Protein AF-A0A1Z4BRB9-F1 (afdb_monomer_lite)

Secondary structure (DSSP, 8-state):
-PPPTTGGGHHHHHHHHHHHHHHHHHHHHHHHHHHGGGS-GGG--TTHHHHHHHHHH-HHHHHHHHHHHHHHHHHHHHHHTT-HHHHHHHHHHHHHHHHHHHHHHHHHHHHHTS--TTHHHHHHHHHHHHHHHHHHH--

InterPro domains:
  IPR025671 Protein of unknown function with HXXEE motif [PF13787] (16-126)

pLDDT: mean 94.36, std 5.34, range [55.31, 97.81]

Foldseek 3Di:
DDWDPLLVVLVVLLVLLLVLLVLCLPCQLVVCLVQVVLAPPVLDDPCSVVVSVVCVVCVVVSVVVSVVVSVVSVVQSVVCGHPLVSNLVSLVVSLVVVLVVLVSQVRSCVRSVHHGSSPVSSVVSVVVSVVSVCVSPVD

Structure (mmCIF, N/CA/C/O backbone):
data_AF-A0A1Z4BRB9-F1
#
_entry.id   AF-A0A1Z4BRB9-F1
#
loop_
_atom_site.group_PDB
_atom_site.id
_atom_site.type_symbol
_atom_site.label_atom_id
_atom_site.label_alt_id
_atom_site.label_comp_id
_atom_site.label_asym_id
_atom_site.label_entity_id
_atom_site.label_seq_id
_atom_site.pdbx_PDB_ins_code
_atom_site.Cartn_x
_atom_site.Cartn_y
_atom_site.Cartn_z
_atom_site.occupancy
_atom_site.B_iso_or_equiv
_atom_site.auth_seq_id
_atom_site.auth_comp_id
_atom_site.auth_asym_id
_atom_site.auth_atom_id
_atom_site.pdbx_PDB_model_num
ATOM 1 N N . MET A 1 1 ? -15.398 -9.586 27.726 1.00 55.31 1 MET A N 1
ATOM 2 C CA . MET A 1 1 ? -14.247 -8.652 27.799 1.00 55.31 1 MET A CA 1
ATOM 3 C C . MET A 1 1 ? -14.308 -7.722 26.589 1.00 55.31 1 MET A C 1
ATOM 5 O O . MET A 1 1 ? -13.852 -8.114 25.521 1.00 55.31 1 MET A O 1
ATOM 9 N N . GLU A 1 2 ? -14.898 -6.532 26.716 1.00 78.12 2 GLU A N 1
ATOM 10 C CA . GLU A 1 2 ? -15.241 -5.675 25.565 1.00 78.12 2 GLU A CA 1
ATOM 11 C C . GLU A 1 2 ? -14.011 -5.211 24.769 1.00 78.12 2 GLU A C 1
ATOM 13 O O . GLU A 1 2 ? -12.952 -4.906 25.325 1.00 78.12 2 GLU A O 1
ATOM 18 N N . THR A 1 3 ? -14.112 -5.264 23.444 1.00 83.75 3 THR A N 1
ATOM 19 C CA . THR A 1 3 ? -13.158 -4.673 22.497 1.00 83.75 3 THR A CA 1
ATOM 20 C C . THR A 1 3 ? -13.536 -3.224 22.236 1.00 83.75 3 THR A C 1
ATOM 22 O O . THR A 1 3 ? -14.713 -2.882 22.283 1.00 83.75 3 THR A O 1
ATOM 25 N N . ASN A 1 4 ? -12.556 -2.375 21.933 1.00 90.12 4 ASN A N 1
ATOM 26 C CA . ASN A 1 4 ? -12.846 -0.969 21.672 1.00 90.12 4 ASN A CA 1
ATOM 27 C C . ASN A 1 4 ? -13.698 -0.770 20.404 1.00 90.12 4 ASN A C 1
ATOM 29 O O . ASN A 1 4 ? -13.643 -1.584 19.478 1.00 90.12 4 ASN A O 1
ATOM 33 N N . LYS A 1 5 ? -14.434 0.347 20.335 1.00 90.38 5 LYS A N 1
ATOM 34 C CA . LYS A 1 5 ? -15.399 0.601 19.256 1.00 90.38 5 LYS A CA 1
ATOM 35 C C . LYS A 1 5 ? -14.790 0.661 17.854 1.00 90.38 5 LYS A C 1
ATOM 37 O O . LYS A 1 5 ? -15.508 0.405 16.900 1.00 90.38 5 LYS A O 1
ATOM 42 N N . TYR A 1 6 ? -13.493 0.938 17.702 1.00 92.81 6 TYR A N 1
ATOM 43 C CA . TYR A 1 6 ? -12.823 1.038 16.397 1.00 92.81 6 TYR A CA 1
ATOM 44 C C . TYR A 1 6 ? -12.251 -0.293 15.891 1.00 92.81 6 TYR A C 1
ATOM 46 O O . TYR A 1 6 ? -11.732 -0.344 14.779 1.00 92.81 6 TYR A O 1
ATOM 54 N N . ILE A 1 7 ? -12.349 -1.382 16.667 1.00 92.06 7 ILE A N 1
ATOM 55 C CA . ILE A 1 7 ? -11.753 -2.677 16.297 1.00 92.06 7 ILE A CA 1
ATOM 56 C C . ILE A 1 7 ? -12.270 -3.202 14.947 1.00 92.06 7 ILE A C 1
ATOM 58 O O . ILE A 1 7 ? -11.522 -3.816 14.191 1.00 92.06 7 ILE A O 1
ATOM 62 N N . HIS A 1 8 ? -13.531 -2.905 14.621 1.00 92.75 8 HIS A N 1
ATOM 63 C CA . HIS A 1 8 ? -14.198 -3.347 13.398 1.00 92.75 8 HIS A CA 1
ATOM 64 C C . HIS A 1 8 ? -13.605 -2.733 12.120 1.00 92.75 8 HIS A C 1
ATOM 66 O O . HIS A 1 8 ? -13.868 -3.242 11.036 1.00 92.75 8 HIS A O 1
ATOM 72 N N . LEU A 1 9 ? -12.811 -1.660 12.230 1.00 96.25 9 LEU A N 1
ATOM 73 C CA . LEU A 1 9 ? -12.162 -1.016 11.086 1.00 96.25 9 LEU A CA 1
ATOM 74 C C . LEU A 1 9 ? -10.908 -1.761 10.617 1.00 96.25 9 LEU A C 1
ATOM 76 O O . LEU A 1 9 ? -10.534 -1.628 9.456 1.00 96.25 9 LEU A O 1
ATOM 80 N N . TRP A 1 10 ? -10.278 -2.573 11.471 1.00 96.56 10 TRP A N 1
ATOM 81 C CA . TRP A 1 10 ? -9.061 -3.297 11.096 1.00 96.56 10 TRP A CA 1
ATOM 82 C C . TRP A 1 10 ? -9.287 -4.252 9.932 1.00 96.56 10 TRP A C 1
AT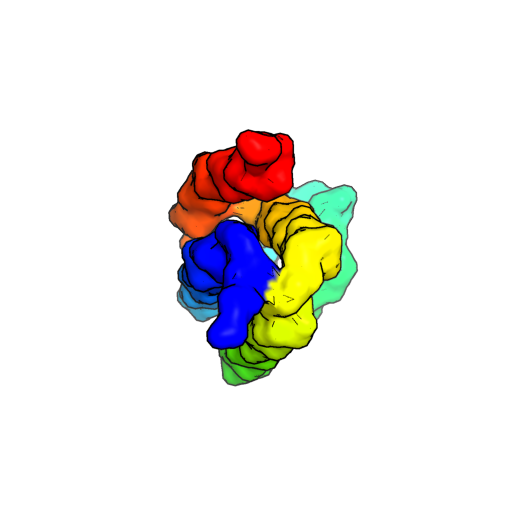OM 84 O O . TRP A 1 10 ? -8.546 -4.195 8.958 1.00 96.56 10 TRP A O 1
ATOM 94 N N . LEU A 1 11 ? -10.324 -5.088 10.010 1.00 95.56 11 LEU A N 1
ATOM 95 C CA . LEU A 1 11 ? -10.601 -6.097 8.991 1.00 95.56 11 LEU A CA 1
ATOM 96 C C . LEU A 1 11 ? -10.781 -5.501 7.581 1.00 95.56 11 LEU A C 1
ATOM 98 O O . LEU A 1 11 ? -10.072 -5.942 6.682 1.00 95.56 11 LEU A O 1
ATOM 102 N N . PRO A 1 12 ? -11.657 -4.505 7.344 1.00 96.94 12 PRO A N 1
ATOM 103 C CA . PRO A 1 12 ? -11.821 -3.944 6.005 1.00 96.94 12 PRO A CA 1
ATOM 104 C C . PRO A 1 12 ? -10.578 -3.187 5.507 1.00 96.94 12 PRO A C 1
ATOM 106 O O . PRO A 1 12 ? -10.261 -3.281 4.323 1.00 96.94 12 PRO A O 1
ATOM 109 N N . ILE A 1 13 ? -9.834 -2.494 6.382 1.00 97.56 13 ILE A N 1
ATOM 110 C CA . ILE A 1 13 ? -8.594 -1.795 5.991 1.00 97.56 13 ILE A CA 1
ATOM 111 C C . ILE A 1 13 ? -7.500 -2.806 5.621 1.00 97.56 13 ILE A C 1
ATOM 113 O O . ILE A 1 13 ? -6.840 -2.666 4.593 1.00 97.56 13 ILE A O 1
ATOM 117 N N . MET A 1 14 ? -7.325 -3.852 6.433 1.00 97.75 14 MET A N 1
ATOM 118 C CA . MET A 1 14 ? -6.419 -4.961 6.129 1.00 97.75 14 MET A CA 1
ATOM 119 C C . MET A 1 14 ? -6.839 -5.707 4.866 1.00 97.75 14 MET A C 1
ATOM 121 O O . MET A 1 14 ? -5.973 -6.089 4.091 1.00 97.75 14 MET A O 1
ATOM 125 N N . GLY A 1 15 ? -8.142 -5.881 4.642 1.00 97.69 15 GLY A N 1
ATOM 126 C CA . GLY A 1 15 ? -8.679 -6.489 3.430 1.00 97.69 15 GLY A CA 1
ATOM 127 C C . GLY A 1 15 ? -8.290 -5.706 2.180 1.00 97.69 15 GLY A C 1
ATOM 128 O O . GLY A 1 15 ? -7.786 -6.300 1.234 1.00 97.69 15 GLY A O 1
ATOM 129 N N . LEU A 1 16 ? -8.434 -4.376 2.194 1.00 97.75 16 LEU A N 1
ATOM 130 C CA . LEU A 1 16 ? -7.973 -3.534 1.087 1.00 97.75 16 LEU A CA 1
ATOM 131 C C . LEU A 1 16 ? -6.463 -3.663 0.862 1.00 97.75 16 LEU A C 1
ATOM 133 O O . LEU A 1 16 ? -6.035 -3.811 -0.275 1.00 97.75 16 LEU A O 1
ATOM 137 N N . HIS A 1 17 ? -5.663 -3.629 1.928 1.00 97.56 17 HIS A N 1
ATOM 138 C CA . HIS A 1 17 ? -4.215 -3.785 1.809 1.00 97.56 17 HIS A CA 1
ATOM 139 C C . HIS A 1 17 ? -3.825 -5.166 1.254 1.00 97.56 17 HIS A C 1
ATOM 141 O O . HIS A 1 17 ? -2.979 -5.251 0.372 1.00 97.56 17 HIS A O 1
ATOM 147 N N . ALA A 1 18 ? -4.476 -6.240 1.703 1.00 97.31 18 ALA A N 1
ATOM 148 C CA . ALA A 1 18 ? -4.238 -7.581 1.181 1.00 97.31 18 ALA A CA 1
ATOM 149 C C . ALA A 1 18 ? -4.614 -7.691 -0.303 1.00 97.31 18 ALA A C 1
ATOM 151 O O . ALA A 1 18 ? -3.840 -8.232 -1.085 1.00 97.31 18 ALA A O 1
ATOM 152 N N . LEU A 1 19 ? -5.765 -7.139 -0.703 1.00 96.69 19 LEU A N 1
ATOM 153 C CA . LEU A 1 19 ? -6.162 -7.084 -2.112 1.00 96.69 19 LEU A CA 1
ATOM 154 C C . LEU A 1 19 ? -5.156 -6.285 -2.945 1.00 96.69 19 LEU A C 1
ATOM 156 O O . LEU A 1 19 ? -4.796 -6.719 -4.032 1.00 96.69 19 LEU A O 1
ATOM 160 N N . HIS A 1 20 ? -4.659 -5.165 -2.417 1.00 96.62 20 HIS A N 1
ATOM 161 C CA . HIS A 1 20 ? -3.643 -4.360 -3.089 1.00 96.62 20 HIS A CA 1
ATOM 162 C C . HIS A 1 20 ? -2.345 -5.144 -3.321 1.00 96.62 20 HIS A C 1
ATOM 164 O O . HIS A 1 20 ? -1.820 -5.140 -4.427 1.00 96.62 20 HIS A O 1
ATOM 170 N N . GLN A 1 21 ? -1.886 -5.903 -2.322 1.00 95.94 21 GLN A N 1
ATOM 171 C CA . GLN A 1 21 ? -0.704 -6.765 -2.444 1.00 95.94 21 GLN A CA 1
ATOM 172 C C . GLN A 1 21 ? -0.915 -7.911 -3.449 1.00 95.94 21 GLN A C 1
ATOM 174 O O . GLN A 1 21 ? 0.017 -8.295 -4.152 1.00 95.94 21 GLN A O 1
ATOM 179 N N . VAL A 1 22 ? -2.135 -8.450 -3.549 1.00 94.62 22 VAL A N 1
ATOM 180 C CA . VAL A 1 22 ? -2.484 -9.448 -4.576 1.00 94.62 22 VAL A CA 1
ATOM 181 C C . VAL A 1 22 ? -2.465 -8.830 -5.973 1.00 94.62 22 VAL A C 1
ATOM 183 O O . VAL A 1 22 ? -1.987 -9.464 -6.903 1.00 94.62 22 VAL A O 1
ATOM 186 N N . GLU A 1 23 ? -2.948 -7.602 -6.150 1.00 94.12 23 GLU A N 1
ATOM 187 C CA . GLU A 1 23 ? -2.829 -6.924 -7.446 1.00 94.12 23 GLU A CA 1
ATOM 188 C C . GLU A 1 23 ? -1.366 -6.604 -7.790 1.00 94.12 23 GLU A C 1
ATOM 190 O O . GLU A 1 23 ? -0.957 -6.758 -8.942 1.00 94.12 23 GLU A O 1
ATOM 195 N N . GLU A 1 24 ? -0.555 -6.224 -6.794 1.00 92.81 24 GLU A N 1
ATOM 196 C CA . GLU A 1 24 ? 0.883 -5.984 -6.969 1.00 92.81 24 GLU A CA 1
ATOM 197 C C . GLU A 1 24 ? 1.614 -7.252 -7.437 1.00 92.81 24 GLU A C 1
ATOM 199 O O . GLU A 1 24 ? 2.484 -7.177 -8.308 1.00 92.81 24 GLU A O 1
ATOM 204 N N . SER A 1 25 ? 1.237 -8.432 -6.936 1.00 90.94 25 SER A N 1
ATOM 205 C CA . SER A 1 25 ? 1.917 -9.684 -7.290 1.00 90.94 25 SER A CA 1
ATOM 206 C C . SER A 1 25 ? 1.675 -10.165 -8.723 1.00 90.94 25 SER A C 1
ATOM 208 O O . SER A 1 25 ? 2.458 -10.978 -9.209 1.00 90.94 25 SER A O 1
ATOM 210 N N . ILE A 1 26 ? 0.617 -9.708 -9.406 1.00 87.69 26 ILE A N 1
ATOM 211 C CA . ILE A 1 26 ? 0.257 -10.228 -10.736 1.00 87.69 26 ILE A CA 1
ATOM 212 C C . ILE A 1 26 ? 1.262 -9.773 -11.800 1.00 87.69 26 ILE A C 1
ATOM 214 O O . ILE A 1 26 ? 1.716 -10.587 -12.601 1.00 87.69 26 ILE A O 1
ATOM 218 N N . SER A 1 27 ? 1.585 -8.478 -11.842 1.00 89.06 27 SER A N 1
ATOM 219 C CA . SER A 1 27 ? 2.512 -7.932 -12.848 1.00 89.06 27 SER A CA 1
ATOM 220 C C . SER A 1 27 ? 3.034 -6.524 -12.548 1.00 89.06 27 SER A C 1
ATOM 222 O O . SER A 1 27 ? 3.667 -5.912 -13.412 1.00 89.06 27 SER A O 1
ATOM 224 N N . PHE A 1 28 ? 2.799 -5.980 -11.346 1.00 95.19 28 PHE A N 1
ATOM 225 C CA . PHE A 1 28 ? 3.224 -4.613 -11.034 1.00 95.19 28 PHE A CA 1
ATOM 226 C C . PHE A 1 28 ? 4.739 -4.444 -11.131 1.00 95.19 28 PHE A C 1
ATOM 228 O O . PHE A 1 28 ? 5.204 -3.453 -11.683 1.00 95.19 28 PHE A O 1
ATOM 235 N N . TRP A 1 29 ? 5.511 -5.413 -10.637 1.00 95.56 29 TRP A N 1
ATOM 236 C CA . TRP A 1 29 ? 6.969 -5.310 -10.607 1.00 95.56 29 TRP A CA 1
ATOM 237 C C . TRP A 1 29 ? 7.576 -5.254 -12.006 1.00 95.56 29 TRP A C 1
ATOM 239 O O . TRP A 1 29 ? 8.441 -4.420 -12.260 1.00 95.56 29 TRP A O 1
ATOM 249 N N . GLN A 1 30 ? 7.087 -6.073 -12.943 1.00 96.06 30 GLN A N 1
ATOM 250 C CA . GLN A 1 30 ? 7.512 -5.993 -14.342 1.00 96.06 30 GLN A CA 1
ATOM 251 C C . GLN A 1 30 ? 7.095 -4.663 -14.973 1.00 96.06 30 GLN A C 1
ATOM 253 O O . GLN A 1 30 ? 7.924 -3.985 -15.573 1.00 96.06 30 GLN A O 1
ATOM 258 N N . TRP A 1 31 ? 5.844 -4.242 -14.760 1.00 96.94 31 TRP A N 1
ATOM 259 C CA . TRP A 1 31 ? 5.372 -2.938 -15.223 1.00 96.94 31 TRP A CA 1
ATOM 260 C C . TRP A 1 31 ? 6.247 -1.797 -14.684 1.00 96.94 31 TRP A C 1
ATOM 262 O O . TRP A 1 31 ? 6.581 -0.873 -15.417 1.00 96.94 31 TRP A O 1
ATOM 272 N N . TYR A 1 32 ? 6.676 -1.858 -13.423 1.00 96.62 32 TYR A N 1
ATOM 273 C CA . TYR A 1 32 ? 7.541 -0.834 -12.851 1.00 96.62 32 TYR A CA 1
ATOM 274 C C . TYR A 1 32 ? 8.891 -0.773 -13.574 1.00 96.62 32 TYR A C 1
ATOM 276 O O . TYR A 1 32 ? 9.312 0.318 -13.948 1.00 96.62 32 TYR A O 1
ATOM 284 N N . ILE A 1 33 ? 9.539 -1.918 -13.820 1.00 96.69 33 ILE A N 1
ATOM 285 C CA . ILE A 1 33 ? 10.813 -1.987 -14.561 1.00 96.69 33 ILE A CA 1
ATOM 286 C C . ILE A 1 33 ? 10.658 -1.391 -15.964 1.00 96.69 33 ILE A C 1
ATOM 288 O O . ILE A 1 33 ? 11.470 -0.566 -16.371 1.00 96.69 33 ILE A O 1
ATOM 292 N N . ASP A 1 34 ? 9.593 -1.753 -16.678 1.00 96.81 34 ASP A N 1
ATOM 293 C CA . ASP A 1 34 ? 9.374 -1.325 -18.065 1.00 96.81 34 ASP A CA 1
ATOM 294 C C . ASP A 1 34 ? 9.119 0.190 -18.197 1.00 96.81 34 ASP A C 1
ATOM 296 O O . ASP A 1 34 ? 9.301 0.775 -19.270 1.00 96.81 34 ASP A O 1
ATOM 300 N N . PHE A 1 35 ? 8.662 0.838 -17.121 1.00 96.50 35 PHE A N 1
ATOM 301 C CA . PHE A 1 35 ? 8.228 2.235 -17.134 1.00 96.50 35 PHE A CA 1
ATOM 302 C C . PHE A 1 35 ? 9.033 3.163 -16.212 1.00 96.50 35 PHE A C 1
ATOM 304 O O . PHE A 1 35 ? 8.796 4.373 -16.253 1.00 96.50 35 PHE A O 1
ATOM 311 N N . VAL A 1 36 ? 9.998 2.657 -15.432 1.00 95.81 36 VAL A N 1
ATOM 312 C CA . VAL A 1 36 ? 10.747 3.448 -14.434 1.00 95.81 36 VAL A CA 1
ATOM 313 C C . VAL A 1 36 ? 11.423 4.681 -15.036 1.00 95.81 36 VAL A C 1
ATOM 315 O O . VAL A 1 36 ? 11.359 5.762 -14.451 1.00 95.81 36 VAL A O 1
ATOM 318 N N . ASP A 1 37 ? 11.957 4.568 -16.252 1.00 95.56 37 ASP A N 1
ATOM 319 C CA . ASP A 1 37 ? 12.634 5.666 -16.955 1.00 95.56 37 ASP A CA 1
ATOM 320 C C . ASP A 1 37 ? 11.697 6.830 -17.316 1.00 95.56 37 ASP A C 1
ATOM 322 O O . ASP A 1 37 ? 12.144 7.950 -17.564 1.00 95.56 37 ASP A O 1
ATOM 326 N N . LYS A 1 38 ? 10.381 6.586 -17.334 1.00 96.50 38 LYS A N 1
ATOM 327 C CA . LYS A 1 38 ? 9.351 7.605 -17.585 1.00 96.50 38 LYS A CA 1
ATOM 328 C C . LYS A 1 38 ? 8.811 8.224 -16.292 1.00 96.50 38 LYS A C 1
ATOM 330 O O . LYS A 1 38 ? 8.047 9.187 -16.354 1.00 96.50 38 LYS A O 1
ATOM 335 N N . ILE A 1 39 ? 9.179 7.693 -15.125 1.00 96.69 39 ILE A N 1
ATOM 336 C CA . ILE A 1 39 ? 8.773 8.236 -13.827 1.00 96.69 39 ILE A CA 1
ATOM 337 C C . ILE A 1 39 ? 9.688 9.423 -13.481 1.00 96.69 39 ILE A C 1
ATOM 339 O O . ILE A 1 39 ? 10.909 9.265 -13.484 1.00 96.69 39 ILE A O 1
ATOM 343 N N . PRO A 1 40 ? 9.150 10.605 -13.124 1.00 96.50 40 PRO A N 1
ATOM 344 C CA . PRO A 1 40 ? 9.964 11.732 -12.678 1.00 96.50 40 PRO A CA 1
ATOM 345 C C . PRO A 1 40 ? 10.838 11.369 -11.473 1.00 96.50 40 PRO A C 1
ATOM 347 O O . PRO A 1 40 ? 10.358 10.739 -10.534 1.00 96.50 40 PRO A O 1
ATOM 350 N N . GLN A 1 41 ? 12.092 11.831 -11.445 1.00 95.19 41 GLN A N 1
ATOM 351 C CA . GLN A 1 41 ? 13.059 11.476 -10.392 1.00 95.19 41 GLN A CA 1
ATOM 352 C C . GLN A 1 41 ? 12.550 11.738 -8.966 1.00 95.19 41 GLN A C 1
ATOM 354 O O . GLN A 1 41 ? 12.793 10.938 -8.072 1.00 95.19 41 GLN A O 1
ATOM 359 N N . TRP A 1 42 ? 11.798 12.821 -8.744 1.00 94.94 42 TRP A N 1
ATOM 360 C CA . TRP A 1 42 ? 11.233 13.149 -7.427 1.00 94.94 42 TRP A CA 1
ATOM 361 C C . TRP A 1 42 ? 10.146 12.167 -6.957 1.00 94.94 42 TRP A C 1
ATOM 363 O O . TRP A 1 42 ? 9.807 12.148 -5.776 1.00 94.94 42 TRP A O 1
ATOM 373 N N . LEU A 1 43 ? 9.594 11.370 -7.874 1.00 95.56 43 LEU A N 1
ATOM 374 C CA . LEU A 1 43 ? 8.594 10.341 -7.611 1.00 95.56 43 LEU A CA 1
ATOM 375 C C . LEU A 1 43 ? 9.214 8.931 -7.582 1.00 95.56 43 LEU A C 1
ATOM 377 O O . LEU A 1 43 ? 8.562 7.983 -7.147 1.00 95.56 43 LEU A O 1
ATOM 381 N N . GLN A 1 44 ? 10.473 8.777 -8.003 1.00 95.25 44 GLN A N 1
ATOM 382 C CA . GLN A 1 44 ? 11.204 7.520 -7.882 1.00 95.25 44 GLN A CA 1
ATOM 383 C C . GLN A 1 44 ? 11.662 7.333 -6.434 1.00 95.25 44 GLN A C 1
ATOM 385 O O . GLN A 1 44 ? 12.523 8.053 -5.927 1.00 95.25 44 GLN A O 1
ATOM 390 N N . LEU A 1 45 ? 11.069 6.360 -5.745 1.00 92.62 45 LEU A N 1
ATOM 391 C CA . LEU A 1 45 ? 11.460 6.043 -4.377 1.00 92.62 45 LEU A CA 1
ATOM 392 C C . LEU A 1 45 ? 12.768 5.230 -4.379 1.00 92.62 45 LEU A C 1
ATOM 394 O O . LEU A 1 45 ? 12.940 4.349 -5.230 1.00 92.62 45 LEU A O 1
ATOM 398 N N . PRO A 1 46 ? 13.683 5.476 -3.422 1.00 89.81 46 PRO A N 1
ATOM 399 C CA . PRO A 1 46 ? 14.934 4.735 -3.335 1.00 89.81 46 PRO A CA 1
ATOM 400 C C . PRO A 1 46 ? 14.694 3.227 -3.255 1.00 89.81 46 PRO A C 1
ATOM 402 O O . PRO A 1 46 ? 13.779 2.778 -2.566 1.00 89.81 46 PRO A O 1
ATOM 405 N N . ARG A 1 47 ? 15.557 2.449 -3.917 1.00 91.31 47 ARG A N 1
ATOM 406 C CA . ARG A 1 47 ? 15.548 0.975 -3.924 1.00 91.31 47 ARG A CA 1
ATOM 407 C C . ARG A 1 47 ? 14.316 0.305 -4.540 1.00 91.31 47 ARG A C 1
ATOM 409 O O . ARG A 1 47 ? 14.322 -0.913 -4.634 1.00 91.31 47 ARG A O 1
ATOM 416 N N . ILE A 1 48 ? 13.290 1.026 -5.006 1.00 92.50 48 ILE A N 1
ATOM 417 C CA . ILE A 1 48 ? 12.139 0.362 -5.645 1.00 92.50 48 ILE A CA 1
ATOM 418 C C . ILE A 1 48 ? 12.539 -0.324 -6.950 1.00 92.50 48 ILE A C 1
ATOM 420 O O . ILE A 1 48 ? 12.081 -1.431 -7.186 1.00 92.50 48 ILE A O 1
ATOM 424 N N . ALA A 1 49 ? 13.429 0.266 -7.754 1.00 91.31 49 ALA A N 1
ATOM 425 C CA . ALA A 1 49 ? 13.935 -0.395 -8.960 1.00 91.31 49 ALA A CA 1
ATOM 426 C C . ALA A 1 49 ? 14.651 -1.717 -8.631 1.00 91.31 49 ALA A C 1
ATOM 428 O O . ALA A 1 49 ? 14.319 -2.755 -9.194 1.00 91.31 49 ALA A O 1
ATOM 429 N N . GLU A 1 50 ? 15.566 -1.700 -7.657 1.00 94.44 50 GLU A N 1
ATOM 430 C CA . GLU A 1 50 ? 16.253 -2.901 -7.159 1.00 94.44 50 GLU A CA 1
ATOM 431 C C . GLU A 1 50 ? 15.254 -3.939 -6.620 1.00 94.44 50 GLU A C 1
ATOM 433 O O . GLU A 1 50 ? 15.303 -5.106 -7.000 1.00 94.44 50 GLU A O 1
ATOM 438 N N . ASN A 1 51 ? 14.289 -3.505 -5.806 1.00 93.94 51 ASN A N 1
ATOM 439 C CA . ASN A 1 51 ? 13.244 -4.371 -5.268 1.00 93.94 51 ASN A CA 1
ATOM 440 C C . ASN A 1 51 ? 12.326 -4.933 -6.361 1.00 93.94 51 ASN A C 1
ATOM 442 O O . ASN A 1 51 ? 11.850 -6.051 -6.214 1.00 93.94 51 ASN A O 1
ATOM 446 N N . ALA A 1 52 ? 12.065 -4.188 -7.439 1.00 94.81 52 ALA A N 1
ATOM 447 C CA . ALA A 1 52 ? 11.244 -4.646 -8.555 1.00 94.81 52 ALA A CA 1
ATOM 448 C C . ALA A 1 52 ? 11.953 -5.752 -9.344 1.00 94.81 52 ALA A C 1
ATOM 450 O O . ALA A 1 52 ? 11.323 -6.750 -9.688 1.00 94.81 52 ALA A O 1
ATOM 451 N N . HIS A 1 53 ? 13.265 -5.617 -9.571 1.00 96.00 53 HIS A N 1
ATOM 452 C CA . HIS A 1 53 ? 14.076 -6.704 -10.123 1.00 96.00 53 HIS A CA 1
ATOM 453 C C . HIS A 1 53 ? 14.050 -7.923 -9.200 1.00 96.00 53 HIS A C 1
ATOM 455 O O . HIS A 1 53 ? 13.699 -9.013 -9.646 1.00 96.00 53 HIS A O 1
ATOM 461 N N . LEU A 1 54 ? 14.294 -7.726 -7.901 1.00 95.94 54 LEU A N 1
ATOM 462 C CA . LEU A 1 54 ? 14.283 -8.813 -6.925 1.00 95.94 54 LEU A CA 1
ATOM 463 C C . LEU A 1 54 ? 12.916 -9.509 -6.831 1.00 95.94 54 LEU A C 1
ATOM 465 O O . LEU A 1 54 ? 12.861 -10.726 -6.733 1.00 95.94 54 LEU A O 1
ATOM 469 N N . ALA A 1 55 ? 11.812 -8.763 -6.874 1.00 94.38 55 ALA A N 1
ATOM 470 C CA . ALA A 1 55 ? 10.462 -9.318 -6.797 1.00 94.38 55 ALA A CA 1
ATOM 471 C C . ALA A 1 55 ? 10.050 -10.073 -8.071 1.00 94.38 55 ALA A C 1
ATOM 473 O O . ALA A 1 55 ? 9.233 -10.987 -7.986 1.00 94.38 55 ALA A O 1
ATOM 474 N N . ASN A 1 56 ? 10.608 -9.722 -9.234 1.00 94.19 56 ASN A N 1
ATOM 475 C CA . ASN A 1 56 ? 10.419 -10.497 -10.463 1.00 94.19 56 ASN A CA 1
ATOM 476 C C . ASN A 1 56 ? 11.297 -11.754 -10.500 1.00 94.19 56 ASN A C 1
ATOM 478 O O . ASN A 1 56 ? 10.832 -12.801 -10.942 1.00 94.19 56 ASN A O 1
ATOM 482 N N . GLU A 1 57 ? 12.549 -11.666 -10.042 1.00 96.00 57 GLU A N 1
ATOM 483 C CA . GLU A 1 57 ? 13.476 -12.807 -9.989 1.00 96.00 57 GLU A CA 1
ATOM 484 C C . GLU A 1 57 ? 13.097 -13.811 -8.889 1.00 96.00 57 GLU A C 1
ATOM 486 O O . GLU A 1 57 ? 13.199 -15.020 -9.092 1.00 96.00 57 GLU A O 1
ATOM 491 N N . HIS A 1 58 ? 12.610 -13.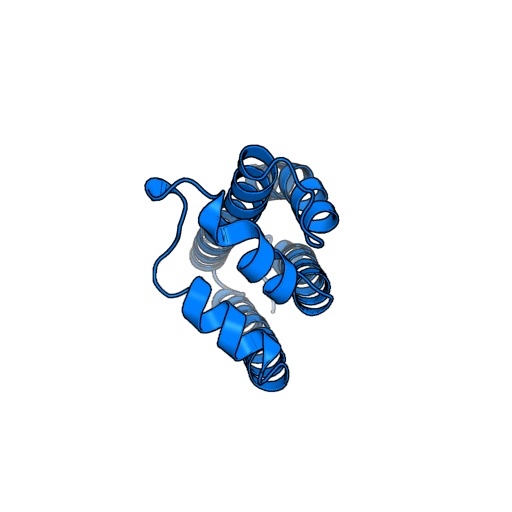306 -7.752 1.00 95.88 58 HIS A N 1
ATOM 492 C CA . HIS A 1 58 ? 12.231 -14.064 -6.560 1.00 95.88 58 HIS A CA 1
ATOM 493 C C . HIS A 1 58 ? 10.843 -13.648 -6.031 1.00 95.88 58 HIS A C 1
ATOM 495 O O . HIS A 1 58 ? 10.736 -13.011 -4.970 1.00 95.88 58 HIS A O 1
ATOM 501 N N . PRO A 1 59 ? 9.743 -14.011 -6.722 1.00 93.81 59 PRO A N 1
ATOM 502 C CA . PRO A 1 59 ? 8.382 -13.670 -6.296 1.00 93.81 59 PRO A CA 1
ATOM 503 C C . PRO A 1 59 ? 8.035 -14.156 -4.881 1.00 93.81 59 PRO A C 1
ATOM 505 O O . PRO A 1 59 ? 7.235 -13.536 -4.177 1.00 93.81 59 PRO A O 1
ATOM 508 N N . GLU A 1 60 ? 8.660 -15.241 -4.419 1.00 95.06 60 GLU A N 1
ATOM 509 C CA . GLU A 1 60 ? 8.508 -15.775 -3.067 1.00 95.06 60 GLU A CA 1
ATOM 510 C C . GLU A 1 60 ? 8.930 -14.786 -1.973 1.00 95.06 60 GLU A C 1
ATOM 512 O O . GLU A 1 60 ? 8.351 -14.802 -0.884 1.00 95.06 60 GLU A O 1
ATOM 517 N N . TYR A 1 61 ? 9.887 -13.893 -2.249 1.00 94.94 61 TYR A N 1
ATOM 518 C CA . TYR A 1 61 ? 10.297 -12.859 -1.299 1.00 94.94 61 TYR A CA 1
ATOM 519 C C . TYR A 1 61 ? 9.217 -11.801 -1.144 1.00 94.94 61 TYR A C 1
ATOM 521 O O . TYR A 1 61 ? 8.921 -11.400 -0.018 1.00 94.94 61 TYR A O 1
ATOM 529 N N . PHE A 1 62 ? 8.584 -11.404 -2.251 1.00 95.00 62 PHE A N 1
ATOM 530 C CA . PHE A 1 62 ? 7.437 -10.508 -2.201 1.00 95.00 62 PHE A CA 1
ATOM 531 C C . PHE A 1 62 ? 6.291 -11.152 -1.417 1.00 95.00 62 PHE A C 1
ATOM 533 O O . PHE A 1 62 ? 5.830 -10.573 -0.439 1.00 95.00 62 PHE A O 1
ATOM 540 N N . ILE A 1 63 ? 5.915 -12.393 -1.749 1.00 94.62 63 ILE A N 1
ATOM 541 C CA . ILE A 1 63 ? 4.848 -13.129 -1.049 1.00 94.62 63 ILE A CA 1
ATOM 542 C C . ILE A 1 63 ? 5.142 -13.236 0.456 1.00 94.62 63 ILE A C 1
ATOM 544 O O . ILE A 1 63 ? 4.274 -12.955 1.287 1.00 94.62 63 ILE A O 1
ATOM 548 N N . GLY A 1 64 ? 6.367 -13.621 0.822 1.00 96.06 64 GLY A N 1
ATOM 549 C CA . GLY A 1 64 ? 6.794 -13.722 2.215 1.00 96.06 64 GLY A CA 1
ATOM 550 C C . GLY A 1 64 ? 6.724 -12.380 2.947 1.00 96.06 64 GLY A C 1
ATOM 551 O O . GLY A 1 64 ? 6.209 -12.317 4.067 1.00 96.06 64 GLY A O 1
ATOM 552 N N . ALA A 1 65 ? 7.176 -11.299 2.305 1.00 95.25 65 ALA A N 1
ATOM 553 C CA . ALA A 1 65 ? 7.092 -9.947 2.846 1.00 95.25 65 ALA A CA 1
ATOM 554 C C . ALA A 1 65 ? 5.634 -9.495 3.035 1.00 95.25 65 ALA A C 1
ATOM 556 O O . ALA A 1 65 ? 5.297 -9.002 4.113 1.00 95.25 65 ALA A O 1
ATOM 557 N N . SER A 1 66 ? 4.753 -9.742 2.061 1.00 96.12 66 SER A N 1
ATOM 558 C CA . SER A 1 66 ? 3.319 -9.431 2.136 1.00 96.12 66 SER A CA 1
ATOM 559 C C . SER A 1 66 ? 2.639 -10.138 3.310 1.00 96.12 66 SER A C 1
ATOM 561 O O . SER A 1 66 ? 1.934 -9.514 4.109 1.00 96.12 66 SER A O 1
ATOM 563 N N . ILE A 1 67 ? 2.884 -11.445 3.461 1.00 96.69 67 ILE A N 1
ATOM 564 C CA . ILE A 1 67 ? 2.351 -12.243 4.575 1.00 96.69 67 ILE A CA 1
ATOM 565 C C . ILE A 1 67 ? 2.890 -11.717 5.907 1.00 96.69 67 ILE A C 1
ATOM 567 O O . ILE A 1 67 ? 2.123 -11.539 6.860 1.00 96.69 67 ILE A O 1
ATOM 571 N N . GLY A 1 68 ? 4.193 -11.436 5.978 1.00 97.75 68 GLY A N 1
ATOM 572 C CA . GLY A 1 68 ? 4.836 -10.875 7.162 1.00 97.75 68 GLY A CA 1
ATOM 573 C C . GLY A 1 68 ? 4.231 -9.529 7.564 1.00 97.75 68 GLY A C 1
ATOM 574 O O . GLY A 1 68 ? 3.888 -9.329 8.730 1.00 97.75 68 GLY A O 1
ATOM 575 N N . GLN A 1 69 ? 4.015 -8.634 6.600 1.00 96.25 69 GLN A N 1
ATOM 576 C CA . GLN A 1 69 ? 3.437 -7.313 6.828 1.00 96.25 69 GLN A CA 1
ATOM 577 C C . GLN A 1 69 ? 1.987 -7.404 7.321 1.00 96.25 69 GLN A C 1
ATOM 579 O O . GLN A 1 69 ? 1.644 -6.775 8.323 1.00 96.25 69 GLN A O 1
ATOM 584 N N . LEU A 1 70 ? 1.139 -8.222 6.687 1.00 97.00 70 LEU A N 1
ATOM 585 C CA . LEU A 1 70 ? -0.248 -8.423 7.131 1.00 97.00 70 LEU A CA 1
ATOM 586 C C . LEU A 1 70 ? -0.321 -9.074 8.517 1.00 97.00 70 LEU A C 1
ATOM 588 O O . LEU A 1 70 ? -1.143 -8.672 9.345 1.00 97.00 70 LEU A O 1
ATOM 592 N N . THR A 1 71 ? 0.566 -10.028 8.802 1.00 97.81 71 THR A N 1
ATOM 593 C CA . THR A 1 71 ? 0.671 -10.667 10.122 1.00 97.81 71 THR A CA 1
ATOM 594 C C . THR A 1 71 ? 1.080 -9.655 11.186 1.00 97.81 71 THR A C 1
ATOM 596 O O . THR A 1 71 ? 0.459 -9.585 12.246 1.00 97.81 71 THR A O 1
ATOM 599 N N . LEU A 1 72 ? 2.079 -8.818 10.899 1.00 97.50 72 LEU A N 1
ATOM 600 C CA . LEU A 1 72 ? 2.522 -7.765 11.807 1.00 97.50 72 LEU A CA 1
ATOM 601 C C . LEU A 1 72 ? 1.389 -6.777 12.103 1.00 97.50 72 LEU A C 1
ATOM 603 O O . LEU A 1 72 ? 1.145 -6.443 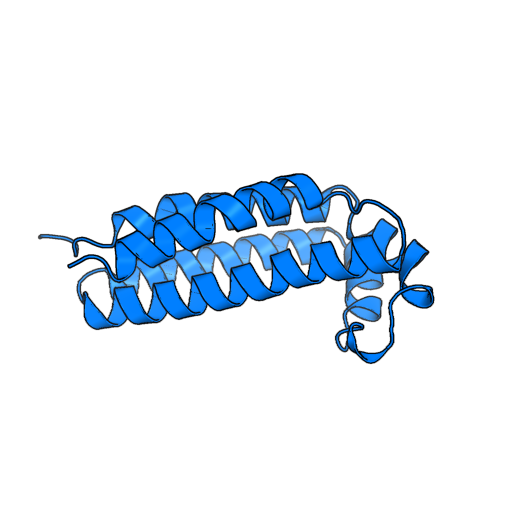13.264 1.00 97.50 72 LEU A O 1
ATOM 607 N N . VAL A 1 73 ? 0.647 -6.358 11.076 1.00 96.88 73 VAL A N 1
ATOM 608 C CA . VAL A 1 73 ? -0.535 -5.502 11.241 1.00 96.88 73 VAL A CA 1
ATOM 609 C C . VAL A 1 73 ? -1.594 -6.184 12.114 1.00 96.88 73 VAL A C 1
ATOM 611 O O . VAL A 1 73 ? -2.137 -5.543 13.013 1.00 96.88 73 VAL A O 1
ATOM 614 N N . ALA A 1 74 ? -1.856 -7.479 11.917 1.00 96.75 74 ALA A N 1
ATOM 615 C CA . ALA A 1 74 ? -2.790 -8.240 12.749 1.00 96.75 74 ALA A CA 1
ATOM 616 C C . ALA A 1 74 ? -2.349 -8.285 14.224 1.00 96.75 74 ALA A C 1
ATOM 618 O O . ALA A 1 74 ? -3.169 -8.108 15.129 1.00 96.75 74 ALA A O 1
ATOM 619 N N . VAL A 1 75 ? -1.049 -8.468 14.477 1.00 97.31 75 VAL A N 1
ATOM 620 C CA . VAL A 1 75 ? -0.468 -8.421 15.826 1.00 97.31 75 VAL A CA 1
ATOM 621 C C . VAL A 1 75 ? -0.649 -7.033 16.439 1.00 97.31 75 VAL A C 1
ATOM 623 O O . VAL A 1 75 ? -1.122 -6.933 17.571 1.00 97.31 75 VAL A O 1
ATOM 626 N N . PHE A 1 76 ? -0.366 -5.955 15.702 1.00 94.94 76 PHE A N 1
ATOM 627 C CA . PHE A 1 76 ? -0.614 -4.589 16.178 1.00 94.94 76 PHE A CA 1
ATOM 628 C C . PHE A 1 76 ? -2.091 -4.346 16.496 1.00 94.94 76 PHE A C 1
ATOM 630 O O . PHE A 1 76 ? -2.412 -3.839 17.574 1.00 94.94 76 PHE A O 1
ATOM 637 N N . ALA A 1 77 ? -2.998 -4.763 15.610 1.00 95.62 77 ALA A N 1
ATOM 638 C CA . ALA A 1 77 ? -4.438 -4.675 15.826 1.00 95.62 77 ALA A CA 1
ATOM 639 C C . ALA A 1 77 ? -4.855 -5.393 17.117 1.00 95.62 77 ALA A C 1
ATOM 641 O O . ALA A 1 77 ? -5.597 -4.844 17.940 1.00 95.62 77 ALA A O 1
ATOM 642 N N . PHE A 1 78 ? -4.321 -6.598 17.338 1.00 95.50 78 PHE A N 1
ATOM 643 C CA . PHE A 1 78 ? -4.547 -7.355 18.559 1.00 95.50 78 PHE A CA 1
ATOM 644 C C . PHE A 1 78 ? -3.992 -6.625 19.784 1.00 95.50 78 PHE A C 1
ATOM 646 O O . PHE A 1 78 ? -4.721 -6.448 20.757 1.00 95.50 78 PHE A O 1
ATOM 653 N N . LEU A 1 79 ? -2.745 -6.156 19.771 1.00 95.56 79 LEU A N 1
ATOM 654 C CA . LEU A 1 79 ? -2.136 -5.462 20.912 1.00 95.56 79 LEU A CA 1
ATOM 655 C C . LEU A 1 79 ? -2.891 -4.175 21.279 1.00 95.56 79 LEU A C 1
ATOM 657 O O . LEU A 1 79 ? -3.131 -3.912 22.458 1.00 95.56 79 LEU A O 1
ATOM 661 N N . CYS A 1 80 ? -3.360 -3.414 20.290 1.00 94.62 80 CYS A N 1
ATOM 662 C CA . CYS A 1 80 ? -4.107 -2.178 20.516 1.00 94.62 80 CYS A CA 1
ATOM 663 C C . CYS A 1 80 ? -5.577 -2.395 20.925 1.00 94.62 80 CYS A C 1
ATOM 665 O O . CYS A 1 80 ? -6.208 -1.448 21.398 1.00 94.62 80 CYS A O 1
ATOM 667 N N . ARG A 1 81 ? -6.127 -3.618 20.817 1.00 94.50 81 ARG A N 1
ATOM 668 C CA . ARG A 1 81 ? -7.578 -3.920 20.884 1.00 94.50 81 ARG A CA 1
ATOM 669 C C . ARG A 1 81 ? -8.341 -3.391 22.101 1.00 94.50 81 ARG A C 1
ATOM 671 O O . ARG A 1 81 ? -9.566 -3.264 22.043 1.00 94.50 81 ARG A O 1
ATOM 678 N N . LYS A 1 82 ? -7.656 -3.106 23.208 1.00 93.50 82 LYS A N 1
ATOM 679 C CA . LYS A 1 82 ? -8.263 -2.599 24.450 1.00 93.50 82 LYS A CA 1
ATOM 680 C C . LYS A 1 82 ? -8.172 -1.087 24.626 1.00 93.50 82 LYS A C 1
ATOM 682 O O . LYS A 1 82 ? -8.937 -0.537 25.404 1.00 93.50 82 LYS A O 1
ATOM 687 N N . SER A 1 83 ? -7.279 -0.413 23.907 1.00 94.62 83 SER A N 1
ATOM 688 C CA . SER A 1 83 ? -7.076 1.029 24.030 1.00 94.62 83 SER A CA 1
ATOM 689 C C . SER A 1 83 ? -7.623 1.742 22.802 1.00 94.62 83 SER A C 1
ATOM 691 O O . SER A 1 83 ? -7.111 1.574 21.694 1.00 94.62 83 SER A O 1
ATOM 693 N N . GLU A 1 84 ? -8.644 2.576 23.002 1.00 94.19 84 GLU A N 1
ATOM 694 C CA . GLU A 1 84 ? -9.183 3.437 21.945 1.00 94.19 84 GLU A CA 1
ATOM 695 C C . GLU A 1 84 ? -8.123 4.389 21.399 1.00 94.19 84 GLU A C 1
ATOM 697 O O . GLU A 1 84 ? -7.966 4.512 20.186 1.00 94.19 84 GLU A O 1
ATOM 702 N N . LYS A 1 85 ? -7.356 5.033 22.290 1.00 94.25 85 LYS A N 1
ATOM 703 C CA . LYS A 1 85 ? -6.297 5.968 21.898 1.00 94.25 85 LYS A CA 1
ATOM 704 C C . LYS A 1 85 ? -5.239 5.266 21.047 1.00 94.25 85 LYS A C 1
ATOM 706 O O . LYS A 1 85 ? -4.891 5.783 19.990 1.00 94.25 85 LYS A O 1
ATOM 711 N N . ALA A 1 86 ? -4.760 4.096 21.483 1.00 95.69 86 ALA A N 1
ATOM 712 C CA . ALA A 1 86 ? -3.753 3.342 20.737 1.00 95.69 86 ALA A CA 1
ATOM 713 C C . ALA A 1 86 ? -4.307 2.834 19.400 1.00 95.69 86 ALA A C 1
ATOM 715 O O . ALA A 1 86 ? -3.663 3.019 18.374 1.00 95.69 86 ALA A O 1
ATOM 716 N N . THR A 1 87 ? -5.524 2.276 19.396 1.00 95.81 87 THR A N 1
ATOM 717 C CA . THR A 1 87 ? -6.182 1.798 18.170 1.00 95.81 87 THR A CA 1
ATOM 718 C C . THR A 1 87 ? -6.355 2.924 17.160 1.00 95.81 87 THR A C 1
ATOM 720 O O . THR A 1 87 ? -6.015 2.750 15.996 1.00 95.81 87 THR A O 1
ATOM 723 N N . ARG A 1 88 ? -6.823 4.100 17.594 1.00 95.25 88 ARG A N 1
ATOM 724 C CA . ARG A 1 88 ? -7.005 5.249 16.704 1.00 95.25 88 ARG A CA 1
ATOM 725 C C . ARG A 1 88 ? -5.681 5.734 16.120 1.00 95.25 88 ARG A C 1
ATOM 727 O O . ARG A 1 88 ? -5.624 5.985 14.926 1.00 95.25 88 ARG A O 1
ATOM 734 N N . ILE A 1 89 ? -4.625 5.846 16.931 1.00 95.88 89 ILE A N 1
ATOM 735 C CA . ILE A 1 89 ? -3.294 6.246 16.440 1.00 95.88 89 ILE A CA 1
ATOM 736 C C . ILE A 1 89 ? -2.772 5.223 15.427 1.00 95.88 89 ILE A C 1
ATOM 738 O O . ILE A 1 89 ? -2.362 5.610 14.338 1.00 95.88 89 ILE A O 1
ATOM 742 N N . ALA A 1 90 ? -2.840 3.930 15.752 1.00 96.56 90 ALA A N 1
ATOM 743 C CA . ALA A 1 90 ? -2.382 2.863 14.869 1.00 96.56 90 ALA A CA 1
ATOM 744 C C . ALA A 1 90 ? -3.149 2.850 13.536 1.00 96.56 90 ALA A C 1
ATOM 746 O O . ALA A 1 90 ? -2.532 2.769 12.479 1.00 96.56 90 ALA A O 1
ATOM 747 N N . LEU A 1 91 ? -4.476 3.008 13.571 1.00 96.88 91 LEU A N 1
ATOM 748 C CA . LEU A 1 91 ? -5.301 3.090 12.366 1.00 96.88 91 LEU A CA 1
ATOM 749 C C . LEU A 1 91 ? -5.008 4.348 11.540 1.00 96.88 91 LEU A C 1
ATOM 751 O O . LEU A 1 91 ? -4.943 4.253 10.321 1.00 96.88 91 LEU A O 1
ATOM 755 N N . VAL A 1 92 ? -4.783 5.507 12.169 1.00 96.75 92 VAL A N 1
ATOM 756 C CA . VAL A 1 92 ? -4.392 6.736 11.452 1.00 96.75 92 VAL A CA 1
ATOM 757 C C . VAL A 1 92 ? -3.052 6.553 10.744 1.00 96.75 92 VAL A C 1
ATOM 759 O O . VAL A 1 92 ? -2.944 6.882 9.566 1.00 96.75 92 VAL A O 1
ATOM 762 N N . LEU A 1 93 ? -2.049 5.995 11.429 1.00 96.62 93 LEU A N 1
ATOM 763 C CA . LEU A 1 93 ? -0.742 5.716 10.828 1.00 96.62 93 LEU A CA 1
ATOM 764 C C . LEU A 1 93 ? -0.862 4.725 9.669 1.00 96.62 93 LEU A C 1
ATOM 766 O O . LEU A 1 93 ? -0.281 4.939 8.607 1.00 96.62 93 LEU A O 1
ATOM 770 N N . TYR A 1 94 ? -1.655 3.671 9.852 1.00 97.12 94 TYR A N 1
ATOM 771 C CA . TYR A 1 94 ? -1.849 2.654 8.830 1.00 97.12 94 TYR A CA 1
ATOM 772 C C . TYR A 1 94 ? -2.575 3.205 7.595 1.00 97.12 94 TYR A C 1
ATOM 774 O O . TYR A 1 94 ? -2.129 2.982 6.473 1.00 97.12 94 TYR A O 1
ATOM 782 N N . LEU A 1 95 ? -3.636 3.995 7.789 1.00 97.31 95 LEU A N 1
ATOM 783 C CA . LEU A 1 95 ? -4.341 4.669 6.697 1.00 97.31 95 LEU A CA 1
ATOM 784 C C . LEU A 1 95 ? -3.457 5.692 5.979 1.00 97.31 95 LEU A C 1
ATOM 786 O O . LEU A 1 95 ? -3.555 5.809 4.760 1.00 97.31 95 LEU A O 1
ATOM 790 N N . ALA A 1 96 ? -2.600 6.421 6.699 1.00 97.19 96 ALA A N 1
ATOM 791 C CA . ALA A 1 96 ? -1.664 7.365 6.091 1.00 97.19 96 ALA A CA 1
ATOM 792 C C . ALA A 1 96 ? -0.642 6.641 5.203 1.00 97.19 96 ALA A C 1
ATOM 794 O O . ALA A 1 96 ? -0.439 7.041 4.058 1.00 97.19 96 ALA A O 1
ATOM 795 N N . GLY A 1 97 ? -0.063 5.542 5.700 1.00 96.25 97 GLY A N 1
ATOM 796 C CA . GLY A 1 97 ? 0.852 4.701 4.927 1.00 96.25 97 GLY A CA 1
ATOM 797 C C . GLY A 1 97 ? 0.182 4.102 3.690 1.00 96.25 97 GLY A C 1
ATOM 798 O O . GLY A 1 97 ? 0.704 4.236 2.587 1.00 96.25 97 GLY A O 1
ATOM 799 N N . LEU A 1 98 ? -1.012 3.523 3.847 1.00 96.25 98 LEU A N 1
ATOM 800 C CA . LEU A 1 98 ? -1.773 2.980 2.722 1.00 96.25 98 LEU A CA 1
ATOM 801 C C . LEU A 1 98 ? -2.099 4.073 1.693 1.00 96.25 98 LEU A C 1
ATOM 803 O O . LEU A 1 98 ? -1.836 3.892 0.511 1.00 96.25 98 LEU A O 1
ATOM 807 N N . SER A 1 99 ? -2.583 5.240 2.133 1.00 97.12 99 SER A N 1
ATOM 808 C CA . SER A 1 99 ? -2.882 6.370 1.237 1.00 97.12 99 SER A CA 1
ATOM 809 C C . SER A 1 99 ? -1.666 6.806 0.431 1.00 97.12 99 SER A C 1
ATOM 811 O O . SER A 1 99 ? -1.797 7.063 -0.762 1.00 97.12 99 SER A O 1
ATOM 813 N N . PHE A 1 100 ? -0.497 6.888 1.073 1.00 96.31 100 PHE A N 1
ATOM 814 C CA . PHE A 1 100 ? 0.738 7.274 0.404 1.00 96.31 100 PHE A CA 1
ATOM 815 C C . PHE A 1 100 ? 1.035 6.347 -0.778 1.00 96.31 100 PHE A C 1
ATOM 817 O O . PHE A 1 100 ? 1.211 6.840 -1.889 1.00 96.31 100 PHE A O 1
ATOM 824 N N . PHE A 1 101 ? 1.014 5.027 -0.569 1.00 94.88 101 PHE A N 1
ATOM 825 C CA . PHE A 1 101 ? 1.302 4.068 -1.638 1.00 94.88 101 PHE A CA 1
ATOM 826 C C . PHE A 1 101 ? 0.235 4.064 -2.734 1.00 94.88 101 PHE A C 1
ATOM 828 O O . PHE A 1 101 ? 0.584 4.079 -3.910 1.00 94.88 101 PHE A O 1
ATOM 835 N N . LEU A 1 102 ? -1.055 4.139 -2.386 1.00 95.94 102 LEU A N 1
ATOM 836 C CA . LEU A 1 102 ? -2.111 4.191 -3.404 1.00 95.94 102 LEU A CA 1
ATOM 837 C C . LEU A 1 102 ? -2.008 5.450 -4.276 1.00 95.94 102 LEU A C 1
ATOM 839 O O . LEU A 1 102 ? -2.133 5.369 -5.496 1.00 95.94 102 LEU A O 1
ATOM 843 N N . VAL A 1 103 ? -1.757 6.613 -3.668 1.00 96.62 103 VAL A N 1
ATOM 844 C CA . VAL A 1 103 ? -1.561 7.866 -4.411 1.00 96.62 103 VAL A CA 1
ATOM 845 C C . VAL A 1 103 ? -0.280 7.806 -5.233 1.00 96.62 103 VAL A C 1
ATOM 847 O O . VAL A 1 103 ? -0.286 8.225 -6.387 1.00 96.62 103 VAL A O 1
ATOM 850 N N . TRP A 1 104 ? 0.802 7.258 -4.681 1.00 96.88 104 TRP A N 1
ATOM 851 C CA . TRP A 1 104 ? 2.056 7.079 -5.404 1.00 96.88 104 TRP A CA 1
ATOM 852 C C . TRP A 1 104 ? 1.863 6.233 -6.669 1.00 96.88 104 TRP A C 1
ATOM 854 O O . TRP A 1 104 ? 2.247 6.678 -7.749 1.00 96.88 104 TRP A O 1
ATOM 864 N N . HIS A 1 105 ? 1.167 5.096 -6.569 1.00 96.62 105 HIS A N 1
ATOM 865 C CA . HIS A 1 105 ? 0.821 4.234 -7.707 1.00 96.62 105 HIS A CA 1
ATOM 866 C C . HIS A 1 105 ? -0.009 4.955 -8.780 1.00 96.62 105 HIS A C 1
ATOM 868 O O . HIS A 1 105 ? 0.229 4.786 -9.980 1.00 96.62 105 HIS A O 1
ATOM 874 N N . ILE A 1 106 ? -0.962 5.796 -8.367 1.00 96.56 106 ILE A N 1
ATOM 875 C CA . ILE A 1 106 ? -1.750 6.626 -9.292 1.00 96.56 106 ILE A CA 1
ATOM 876 C C . ILE A 1 106 ? -0.849 7.642 -10.000 1.00 96.56 106 ILE A C 1
ATOM 878 O O . ILE A 1 106 ? -0.937 7.803 -11.216 1.00 96.56 106 ILE A O 1
ATOM 882 N N . LEU A 1 107 ? 0.030 8.319 -9.259 1.00 97.12 107 LEU A N 1
ATOM 883 C CA . LEU A 1 107 ? 0.919 9.334 -9.818 1.00 97.12 107 LEU A CA 1
ATOM 884 C C . LEU A 1 107 ? 1.915 8.728 -10.810 1.00 97.12 107 LEU A C 1
ATOM 886 O O . LEU A 1 107 ? 2.068 9.267 -11.905 1.00 97.12 107 LEU A O 1
ATOM 890 N N . ILE A 1 108 ? 2.560 7.602 -10.483 1.00 97.00 108 ILE A N 1
ATOM 891 C CA . ILE A 1 108 ? 3.492 6.954 -11.420 1.00 97.00 108 ILE A CA 1
ATOM 892 C C . ILE A 1 108 ? 2.759 6.488 -12.681 1.00 97.00 108 ILE A C 1
ATOM 894 O O . ILE A 1 108 ? 3.280 6.661 -13.778 1.00 97.00 108 ILE A O 1
ATOM 898 N N . SER A 1 109 ? 1.522 5.997 -12.563 1.00 96.31 109 SER A N 1
ATOM 899 C CA . SER A 1 109 ? 0.699 5.615 -13.720 1.00 96.31 109 SER A CA 1
ATOM 900 C C . SER A 1 109 ? 0.337 6.827 -14.587 1.00 96.31 109 SER A C 1
ATOM 902 O O . SER A 1 109 ? 0.427 6.783 -15.814 1.00 96.31 109 SER A O 1
ATOM 904 N N . TYR A 1 110 ? -0.005 7.952 -13.952 1.00 96.44 110 TYR A N 1
ATOM 905 C CA . TYR A 1 110 ? -0.295 9.208 -14.641 1.00 96.44 110 TYR A CA 1
ATOM 906 C C . TYR A 1 110 ? 0.909 9.712 -15.448 1.00 96.44 110 TYR A C 1
ATOM 908 O O . TYR A 1 110 ? 0.782 9.974 -16.642 1.00 96.44 110 TYR A O 1
ATOM 916 N N . PHE A 1 111 ? 2.094 9.806 -14.835 1.00 96.75 111 PHE A N 1
ATOM 917 C CA . PHE A 1 111 ? 3.281 10.326 -15.524 1.00 96.75 111 PHE A CA 1
ATOM 918 C C . PHE A 1 111 ? 3.807 9.383 -16.610 1.00 96.75 111 PHE A C 1
ATOM 920 O O . PHE A 1 111 ? 4.244 9.837 -17.668 1.00 96.75 111 PHE A O 1
ATOM 927 N N . THR A 1 112 ? 3.711 8.073 -16.393 1.00 96.50 112 THR A N 1
ATOM 928 C CA . THR A 1 112 ? 4.117 7.065 -17.385 1.00 96.50 112 THR A CA 1
ATOM 929 C C . THR A 1 112 ? 3.119 6.921 -18.539 1.00 96.50 112 THR A C 1
ATOM 931 O O . THR A 1 112 ? 3.444 6.264 -19.530 1.00 96.50 112 THR A O 1
ATOM 934 N N . HIS A 1 113 ? 1.937 7.552 -18.436 1.00 94.75 113 HIS A N 1
ATOM 935 C CA . HIS A 1 113 ? 0.812 7.425 -19.369 1.00 94.75 113 HIS A CA 1
ATOM 936 C C . HIS A 1 113 ? 0.432 5.955 -19.621 1.00 94.75 113 HIS A C 1
ATOM 938 O O . HIS A 1 113 ? 0.095 5.560 -20.737 1.00 94.75 113 HIS A O 1
ATOM 944 N N . SER A 1 114 ? 0.525 5.134 -18.573 1.00 95.19 114 SER A N 1
ATOM 945 C CA . SER A 1 114 ? 0.311 3.690 -18.603 1.00 95.19 114 SER A CA 1
ATOM 946 C C . SER A 1 114 ? -0.395 3.262 -17.323 1.00 95.19 114 SER A C 1
ATOM 948 O O . SER A 1 114 ? -0.063 3.733 -16.239 1.00 95.19 114 SER A O 1
ATOM 950 N N . TYR A 1 115 ? -1.386 2.380 -17.433 1.00 91.31 115 TYR A N 1
ATOM 951 C CA . TYR A 1 115 ? -2.101 1.877 -16.264 1.00 91.31 115 TYR A CA 1
ATOM 952 C C . TYR A 1 115 ? -1.317 0.736 -15.628 1.00 91.31 115 TYR A C 1
ATOM 954 O O . TYR A 1 115 ? -1.131 -0.307 -16.257 1.00 91.31 115 TYR A O 1
ATOM 962 N N . SER A 1 116 ? -0.888 0.914 -14.378 1.00 91.38 116 SER A N 1
ATOM 963 C CA . SER A 1 116 ? -0.308 -0.190 -13.626 1.00 91.38 116 SER A CA 1
ATOM 964 C C . SER A 1 116 ? -1.394 -1.198 -13.197 1.00 91.38 116 SER A C 1
ATOM 966 O O . SER A 1 116 ? -2.560 -0.828 -13.017 1.00 91.38 116 SER A O 1
ATOM 968 N N . PRO A 1 117 ? -1.047 -2.481 -13.001 1.00 89.00 117 PRO A N 1
ATOM 969 C CA . PRO A 1 117 ? -2.005 -3.529 -12.617 1.00 89.00 117 PRO A CA 1
ATOM 970 C C . PRO A 1 117 ? -2.760 -3.280 -11.299 1.00 89.00 117 PRO A C 1
ATOM 972 O O . PRO A 1 117 ? -3.816 -3.862 -11.078 1.00 89.00 117 PRO A O 1
ATOM 975 N N . VAL A 1 118 ? -2.250 -2.389 -10.443 1.00 93.81 118 VAL A N 1
ATOM 976 C CA . VAL A 1 118 ? -2.744 -2.145 -9.072 1.00 93.81 118 VAL A CA 1
ATOM 977 C C . VAL A 1 118 ? -3.831 -1.075 -8.980 1.00 93.81 118 VAL A C 1
ATOM 979 O O . VAL A 1 118 ? -4.279 -0.698 -7.896 1.00 93.81 118 VAL A O 1
ATOM 982 N N . MET A 1 119 ? -4.248 -0.527 -10.123 1.00 94.50 119 MET A N 1
ATOM 983 C CA . MET A 1 119 ? -5.135 0.635 -10.169 1.00 94.50 119 MET A CA 1
ATOM 984 C C . MET A 1 119 ? -6.532 0.373 -9.603 1.00 94.50 119 MET A C 1
ATOM 986 O O . MET A 1 119 ? -7.159 1.305 -9.096 1.00 94.50 119 MET A O 1
ATOM 990 N N . VAL A 1 120 ? -7.024 -0.866 -9.634 1.00 93.56 120 VAL A N 1
ATOM 991 C CA . VAL A 1 120 ? -8.360 -1.195 -9.117 1.00 93.56 120 VAL A CA 1
ATOM 992 C C . VAL A 1 120 ? -8.413 -0.962 -7.607 1.00 93.56 120 VAL A C 1
ATOM 994 O O . VAL A 1 120 ? -9.250 -0.189 -7.127 1.00 93.56 120 VAL A O 1
ATOM 997 N N . THR A 1 121 ? -7.480 -1.538 -6.853 1.00 95.69 121 THR A N 1
ATOM 998 C CA . THR A 1 121 ? -7.380 -1.311 -5.405 1.00 95.69 121 THR A CA 1
ATOM 999 C C . THR A 1 121 ? -6.990 0.123 -5.052 1.00 95.69 121 THR A C 1
ATOM 1001 O O . THR A 1 121 ? -7.502 0.648 -4.059 1.00 95.69 121 THR A O 1
ATOM 1004 N N . CYS A 1 122 ? -6.187 0.812 -5.874 1.00 95.69 122 CYS A N 1
ATOM 1005 C CA . CYS A 1 122 ? -5.920 2.245 -5.696 1.00 95.69 122 CYS A CA 1
ATOM 1006 C C . CYS A 1 122 ? -7.197 3.090 -5.750 1.00 95.69 122 CYS A C 1
ATOM 1008 O O . CYS A 1 122 ? -7.442 3.885 -4.840 1.00 95.69 122 CYS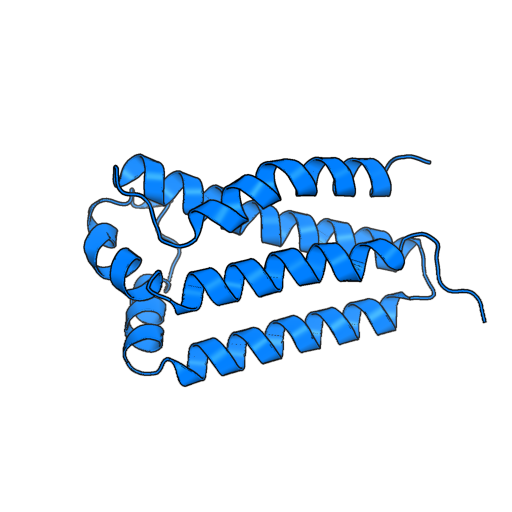 A O 1
ATOM 1010 N N . LEU A 1 123 ? -8.046 2.895 -6.762 1.00 95.06 123 LEU A N 1
ATOM 1011 C CA . LEU A 1 123 ? -9.296 3.646 -6.907 1.00 95.06 123 LEU A CA 1
ATOM 1012 C C . LEU A 1 123 ? -10.301 3.313 -5.799 1.00 95.06 123 LEU A C 1
ATOM 1014 O O . LEU A 1 123 ? -10.924 4.216 -5.232 1.00 95.06 123 LEU A O 1
ATOM 1018 N N . ILE A 1 124 ? -10.418 2.032 -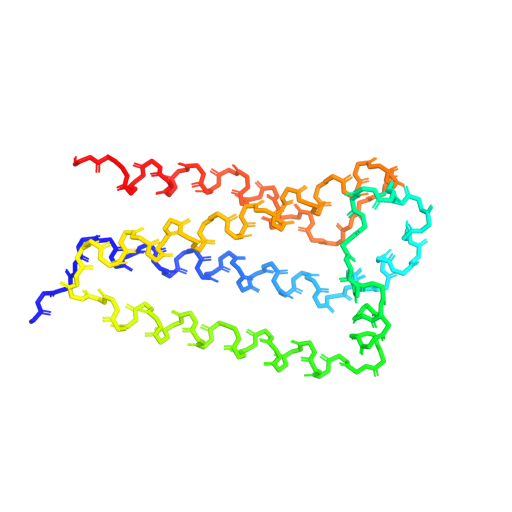5.435 1.00 95.62 124 ILE A N 1
ATOM 1019 C CA . ILE A 1 124 ? -11.235 1.604 -4.293 1.00 95.62 124 ILE A CA 1
ATOM 1020 C C . ILE A 1 124 ? -10.745 2.286 -3.010 1.00 95.62 124 ILE A C 1
ATOM 1022 O O . ILE A 1 124 ? -11.550 2.799 -2.231 1.00 95.62 124 ILE A O 1
ATOM 1026 N N . GLY A 1 125 ? -9.432 2.331 -2.785 1.00 95.19 125 GLY A N 1
ATOM 1027 C CA . GLY A 1 125 ? -8.857 2.937 -1.592 1.00 95.19 125 GLY A CA 1
ATOM 1028 C C . GLY A 1 125 ? -9.016 4.452 -1.527 1.00 95.19 125 GLY A C 1
ATOM 1029 O O . GLY A 1 125 ? -9.348 4.963 -0.459 1.00 95.19 125 GLY A O 1
ATOM 1030 N N . VAL A 1 126 ? -8.898 5.167 -2.651 1.00 93.50 126 VAL A N 1
ATOM 1031 C CA . VAL A 1 126 ? -9.198 6.612 -2.723 1.00 93.50 126 VAL A CA 1
ATOM 1032 C C . VAL A 1 126 ? -10.626 6.908 -2.253 1.00 93.50 126 VAL A C 1
ATOM 1034 O O . VAL A 1 126 ? -10.860 7.928 -1.608 1.00 93.50 126 VAL A O 1
ATOM 1037 N N . TYR A 1 127 ? -11.575 6.004 -2.505 1.00 94.25 127 TYR A N 1
ATOM 1038 C CA . TYR A 1 127 ? -12.946 6.134 -2.013 1.00 94.25 127 TYR A CA 1
ATOM 1039 C C . TYR A 1 127 ? -13.121 5.681 -0.549 1.00 94.25 127 TYR A C 1
ATOM 1041 O O . TYR A 1 127 ? -13.770 6.365 0.249 1.00 94.25 127 TYR A O 1
ATOM 1049 N N . LEU A 1 128 ? -12.561 4.529 -0.166 1.00 96.88 128 LEU A N 1
ATOM 1050 C CA . LEU A 1 128 ? -12.796 3.921 1.150 1.00 96.88 128 LEU A CA 1
ATOM 1051 C C . LEU A 1 128 ? -11.991 4.562 2.285 1.00 96.88 128 LEU A C 1
ATOM 1053 O O . LEU A 1 128 ? -12.499 4.667 3.404 1.00 96.88 128 LEU A O 1
ATOM 1057 N N . ILE A 1 129 ? -10.766 5.021 2.027 1.00 95.88 129 ILE A N 1
ATOM 1058 C CA . ILE A 1 129 ? -9.904 5.591 3.068 1.00 95.88 129 ILE A CA 1
ATOM 1059 C C . ILE A 1 129 ? -10.507 6.864 3.683 1.00 95.88 129 ILE A C 1
ATOM 1061 O O . ILE A 1 129 ? -10.577 6.925 4.914 1.00 95.88 129 ILE A O 1
ATOM 1065 N N . PRO A 1 130 ? -11.027 7.843 2.914 1.00 95.75 130 PRO A N 1
ATOM 1066 C CA . PRO A 1 130 ? -11.716 8.998 3.491 1.00 95.75 130 PRO A CA 1
ATOM 1067 C C . PRO A 1 130 ? -12.921 8.605 4.351 1.00 95.75 130 PRO A C 1
ATOM 1069 O O . PRO A 1 130 ? -13.135 9.188 5.415 1.00 95.75 130 PRO A O 1
ATOM 1072 N N . LYS A 1 131 ? -13.679 7.579 3.940 1.00 96.06 131 LYS A N 1
ATOM 1073 C CA . LYS A 1 131 ? -14.810 7.049 4.715 1.00 96.06 131 LYS A CA 1
ATOM 1074 C C . LYS A 1 131 ? -14.349 6.495 6.065 1.00 96.06 131 LYS A C 1
ATOM 1076 O O . LYS A 1 131 ? -14.940 6.835 7.089 1.00 96.06 131 LYS A O 1
ATOM 1081 N N . TRP A 1 132 ? -13.298 5.677 6.096 1.00 96.62 132 TRP A N 1
ATOM 1082 C CA . TRP A 1 132 ? -12.755 5.152 7.354 1.00 96.62 132 TRP A CA 1
ATOM 1083 C C . TRP A 1 132 ? -12.108 6.242 8.209 1.00 96.62 132 TRP A C 1
ATOM 1085 O O . TRP A 1 132 ? -12.296 6.249 9.424 1.00 96.62 132 TRP A O 1
ATOM 1095 N N . GLY A 1 133 ? -11.429 7.209 7.587 1.00 94.88 133 GLY A N 1
ATOM 1096 C CA . GLY A 1 133 ? -10.927 8.405 8.258 1.00 94.88 133 GLY A CA 1
ATOM 1097 C C . GLY A 1 133 ? -12.055 9.163 8.956 1.00 94.88 133 GLY A C 1
ATOM 1098 O O . GLY A 1 133 ? -11.980 9.419 10.155 1.00 94.88 133 GLY A O 1
ATOM 1099 N N . TYR A 1 134 ? -13.158 9.424 8.254 1.00 94.75 134 TYR A N 1
ATOM 1100 C CA . TYR A 1 134 ? -14.345 10.031 8.851 1.00 94.75 134 TYR A CA 1
ATOM 1101 C C . TYR A 1 134 ? -14.881 9.207 10.031 1.00 94.75 134 TYR A C 1
ATOM 1103 O O . TYR A 1 134 ? -15.155 9.775 11.083 1.00 94.75 134 TYR A O 1
ATOM 1111 N N . MET A 1 135 ? -14.961 7.877 9.919 1.00 94.00 135 MET A N 1
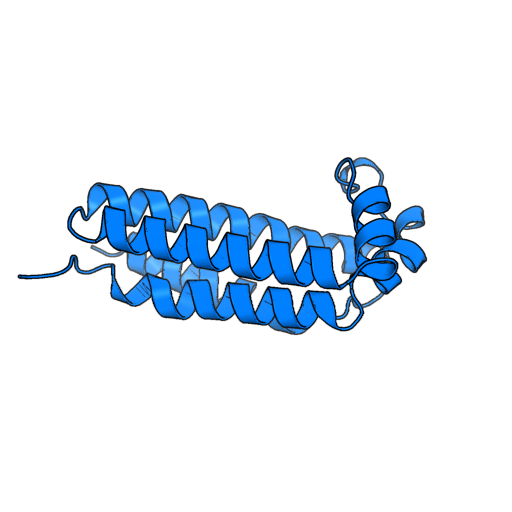ATOM 1112 C CA . MET A 1 135 ? -15.396 7.008 11.025 1.00 94.00 135 MET A CA 1
ATOM 1113 C C . MET A 1 135 ? -14.471 7.061 12.256 1.00 94.00 135 MET A C 1
ATOM 1115 O O . MET A 1 135 ? -14.953 6.896 13.373 1.00 94.00 135 MET A O 1
ATOM 1119 N N . LEU A 1 136 ? -13.167 7.308 12.083 1.00 92.25 136 LEU A N 1
ATOM 1120 C CA . LEU A 1 136 ? -12.209 7.441 13.193 1.00 92.25 136 LEU A CA 1
ATOM 1121 C C . LEU A 1 136 ? -12.336 8.763 13.958 1.00 92.25 136 LEU A C 1
ATOM 1123 O O . LEU A 1 136 ? -11.991 8.823 15.142 1.00 92.25 136 LEU A O 1
ATOM 1127 N N . PHE A 1 137 ? -12.789 9.821 13.283 1.00 91.19 137 PHE A N 1
ATOM 1128 C CA . PHE A 1 137 ? -12.902 11.164 13.857 1.00 91.19 137 PHE A CA 1
ATOM 1129 C C . PHE A 1 137 ? -14.341 11.570 14.188 1.00 91.19 137 PHE A C 1
ATOM 1131 O O . PHE A 1 137 ? -14.544 12.493 14.982 1.00 91.19 137 PHE A O 1
ATOM 1138 N N . LYS A 1 138 ? -15.340 10.871 13.638 1.00 84.00 138 LYS A N 1
ATOM 1139 C CA . LYS A 1 138 ? -16.740 11.018 14.029 1.00 84.00 138 LYS A CA 1
ATOM 1140 C C . LYS A 1 138 ? -16.902 10.503 15.460 1.00 84.00 138 LYS A C 1
ATOM 1142 O O . LYS A 1 138 ? -16.637 9.335 15.739 1.00 84.00 138 LYS A O 1
ATOM 1147 N N . ARG A 1 139 ? -17.276 11.410 16.363 1.00 57.97 139 ARG A N 1
ATOM 1148 C CA . ARG A 1 139 ? -17.472 11.119 17.788 1.00 57.97 139 ARG A CA 1
ATOM 1149 C C . ARG A 1 139 ? -18.662 10.196 18.005 1.00 57.97 139 ARG A C 1
ATOM 1151 O O . ARG A 1 139 ? -19.737 10.528 17.463 1.00 57.97 139 ARG A O 1
#

Radius of gyration: 16.33 Å; chains: 1; bounding box: 34×29×47 Å

Organism: NCBI:txid2708117

Sequence (139 aa):
METNKYIHLWLPIMGLHALHQVEESISFWQWYIDFVDKIPQWLQLPRIAENAHLANEHPEYFIGASIGQLTLVAVFAFLCRKSEKATRIALVLYLAGLSFFLVWHILISYFTHSYSPVMVTCLIGVYLIPKWGYMLFKR